Protein AF-A0A9D1F1E7-F1 (afdb_monomer_lite)

Secondary structure (DSSP, 8-state):
---HHHHHHH--HHHHHTS-EEEEE-BTTTT-SB-HHHHHHHHHHTT-SEEEE--BT--HHHHHS---TTEEPEEEEEEEETTEEEEEEEES--TT-HHHHTTS-SSTHHHH-HHHHHT----HHHHHHHHHHH-

pLDDT: mean 92.96, std 6.55, range [64.94, 98.62]

Sequence (135 aa):
MTDYKELIKNLKKEDFESNRVNLHIHSTYSDGSGDFNDLIKQAGEKNYHYIAISDHNTINGYLDNEIPDYVIPAVEFDVWCGYVFMHLLGYGVDVHNKELQSFCAKNKRETELDIIRIFASRNIKKLINAIHNAG

Organism: NCBI:txid2840935

Structure (mmCIF, N/CA/C/O backbone):
data_AF-A0A9D1F1E7-F1
#
_entry.id   AF-A0A9D1F1E7-F1
#
l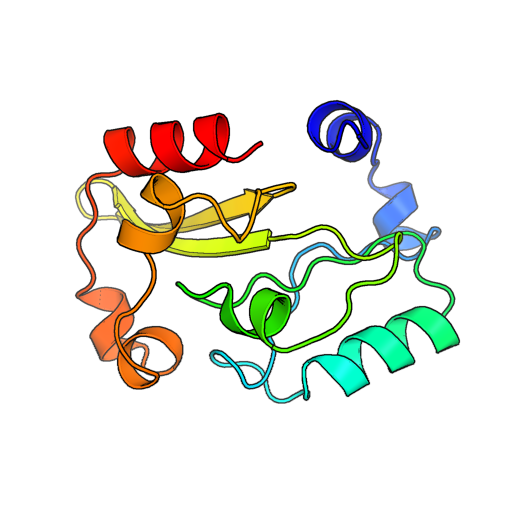oop_
_atom_site.group_PDB
_atom_site.id
_atom_site.type_symbol
_atom_site.label_atom_id
_atom_site.label_alt_id
_atom_site.label_comp_id
_atom_site.label_asym_id
_atom_site.label_entity_id
_atom_site.label_seq_id
_atom_site.pdbx_PDB_ins_code
_atom_site.Cartn_x
_atom_site.Cartn_y
_atom_site.Cartn_z
_atom_site.occupancy
_atom_site.B_iso_or_equiv
_atom_site.auth_seq_id
_atom_site.auth_comp_id
_atom_site.auth_asym_id
_atom_site.auth_atom_id
_atom_site.pdbx_PDB_model_num
ATOM 1 N N . MET A 1 1 ? -19.097 -5.896 -0.833 1.00 64.94 1 MET A N 1
ATOM 2 C CA . MET A 1 1 ? -17.729 -5.430 -1.123 1.00 64.94 1 MET A CA 1
ATOM 3 C C . MET A 1 1 ? -17.663 -3.982 -0.678 1.00 64.94 1 MET A C 1
ATOM 5 O O . MET A 1 1 ? -18.599 -3.251 -0.984 1.00 64.94 1 MET A O 1
ATOM 9 N N . THR A 1 2 ? -16.672 -3.614 0.128 1.00 81.12 2 THR A N 1
ATOM 10 C CA . THR A 1 2 ? -16.526 -2.252 0.660 1.00 81.12 2 THR A CA 1
ATOM 11 C C . THR A 1 2 ? -16.154 -1.298 -0.472 1.00 81.12 2 THR A C 1
ATOM 13 O O . THR A 1 2 ? -15.228 -1.583 -1.225 1.00 81.12 2 THR A O 1
ATOM 16 N N . ASP A 1 3 ? -16.869 -0.181 -0.613 1.00 90.31 3 ASP A N 1
ATOM 17 C CA . ASP A 1 3 ? -16.495 0.881 -1.553 1.00 90.31 3 ASP A CA 1
ATOM 18 C C . ASP A 1 3 ? -15.397 1.742 -0.915 1.00 90.31 3 ASP A C 1
ATOM 20 O O . ASP A 1 3 ? -15.668 2.720 -0.213 1.00 90.31 3 ASP A O 1
ATOM 24 N N . TYR A 1 4 ? -14.139 1.340 -1.111 1.00 92.81 4 TYR A N 1
ATOM 25 C CA . TYR A 1 4 ? -12.990 2.052 -0.551 1.00 92.81 4 TYR A CA 1
ATOM 26 C C . TYR A 1 4 ? -12.840 3.463 -1.118 1.00 92.81 4 TYR A C 1
ATOM 28 O O . TYR A 1 4 ? -12.364 4.356 -0.419 1.00 92.81 4 TYR A O 1
ATOM 36 N N . LYS A 1 5 ? -13.277 3.698 -2.359 1.00 90.69 5 LYS A N 1
ATOM 37 C CA . LYS A 1 5 ? -13.212 5.019 -2.984 1.00 90.69 5 LYS A CA 1
ATOM 38 C C . LYS A 1 5 ? -14.123 6.000 -2.263 1.00 90.69 5 LYS A C 1
ATOM 40 O O . LYS A 1 5 ? -13.704 7.120 -1.973 1.00 90.69 5 LYS A O 1
ATOM 45 N N . GLU A 1 6 ? -15.353 5.593 -1.977 1.00 93.50 6 GLU A N 1
ATOM 46 C CA . GLU A 1 6 ? -16.297 6.419 -1.233 1.00 93.50 6 GLU A CA 1
ATOM 47 C C . GLU A 1 6 ? -15.901 6.540 0.242 1.00 93.50 6 GLU A C 1
ATOM 49 O O . GLU A 1 6 ? -15.970 7.632 0.804 1.00 93.50 6 GLU A O 1
ATOM 54 N N . LEU A 1 7 ? -15.394 5.466 0.855 1.00 92.88 7 LEU A N 1
ATOM 55 C CA . LEU A 1 7 ? -14.851 5.505 2.214 1.00 92.88 7 LEU A CA 1
ATOM 56 C C . LEU A 1 7 ? -13.746 6.560 2.335 1.00 92.88 7 LEU A C 1
ATOM 58 O O . LEU A 1 7 ? -13.854 7.459 3.166 1.00 92.88 7 LEU A O 1
ATOM 62 N N . ILE A 1 8 ? -12.723 6.496 1.477 1.00 92.44 8 ILE A N 1
ATOM 63 C CA . ILE A 1 8 ? -11.565 7.399 1.532 1.00 92.44 8 ILE A CA 1
ATOM 64 C C . ILE A 1 8 ? -11.972 8.845 1.237 1.00 9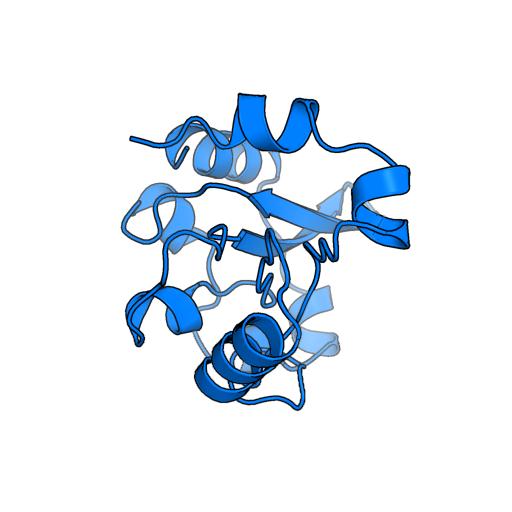2.44 8 ILE A C 1
ATOM 66 O O . ILE A 1 8 ? -11.481 9.759 1.893 1.00 92.44 8 ILE A O 1
ATOM 70 N N . LYS A 1 9 ? -12.903 9.079 0.302 1.00 92.50 9 LYS A N 1
ATOM 71 C CA . LYS A 1 9 ? -13.431 10.428 0.022 1.00 92.50 9 LYS A CA 1
ATOM 72 C C . LYS A 1 9 ? -14.126 11.074 1.217 1.00 92.50 9 LYS A C 1
ATOM 74 O O . LYS A 1 9 ? -14.155 12.300 1.301 1.00 92.50 9 LYS A O 1
ATOM 79 N N . ASN A 1 10 ? -14.722 10.264 2.086 1.00 93.00 10 ASN A N 1
ATOM 80 C CA . ASN A 1 10 ? -15.441 10.742 3.258 1.00 93.00 10 ASN A CA 1
ATOM 81 C C . ASN A 1 10 ? -14.532 10.948 4.478 1.00 93.00 10 ASN A C 1
ATOM 83 O O . ASN A 1 10 ? -14.988 11.544 5.455 1.00 93.00 10 ASN A O 1
ATOM 87 N N . LEU A 1 11 ? -13.265 10.518 4.411 1.00 92.56 11 LEU A N 1
ATOM 88 C CA . LEU A 1 11 ? -12.267 10.818 5.432 1.00 92.56 11 LEU A CA 1
ATOM 89 C C . LEU A 1 11 ? -11.893 12.300 5.401 1.00 92.56 11 LEU A C 1
ATOM 91 O O . LEU A 1 11 ? -11.668 12.902 4.348 1.00 92.56 11 LEU A O 1
ATOM 95 N N . LYS A 1 12 ? -11.793 12.885 6.586 1.00 91.75 12 LYS A N 1
ATOM 96 C CA . LYS A 1 12 ? -11.454 14.283 6.816 1.00 91.75 12 LYS A CA 1
ATOM 97 C C . LYS A 1 12 ? -10.204 14.388 7.671 1.00 91.75 12 LYS A C 1
ATOM 99 O O . LYS A 1 12 ? -9.716 13.423 8.256 1.00 91.75 12 LYS A O 1
ATOM 104 N N . LYS A 1 13 ? -9.694 15.609 7.779 1.00 89.31 13 LYS A N 1
ATOM 105 C CA . LYS A 1 13 ? -8.547 15.917 8.631 1.00 89.31 13 LYS A CA 1
ATOM 106 C C . LYS A 1 13 ? -8.799 15.503 10.088 1.00 89.31 13 LYS A C 1
ATOM 108 O O . LYS A 1 13 ? -7.902 14.968 10.733 1.00 89.31 13 LYS A O 1
ATOM 113 N N . GLU A 1 14 ? -10.021 15.684 10.579 1.00 91.38 14 GLU A N 1
ATOM 114 C CA . GLU A 1 14 ? -10.404 15.303 11.938 1.00 91.38 14 GLU A CA 1
ATOM 115 C C . GLU A 1 14 ? -10.305 13.787 12.156 1.00 91.38 14 GLU A C 1
ATOM 117 O O . GLU A 1 14 ? -10.044 13.353 13.277 1.00 91.38 14 GLU A O 1
ATOM 122 N N . ASP A 1 15 ? -10.448 12.968 11.109 1.00 90.75 15 ASP A N 1
ATOM 123 C CA . ASP A 1 15 ? -10.302 11.517 11.232 1.00 90.75 15 ASP A CA 1
ATOM 124 C C . ASP A 1 15 ? -8.851 11.104 11.490 1.00 90.75 15 ASP A C 1
ATOM 126 O O . ASP A 1 15 ? -8.585 10.194 12.276 1.00 90.75 15 ASP A O 1
ATOM 130 N N . PHE A 1 16 ? -7.903 11.825 10.893 1.00 86.75 16 PHE A N 1
ATOM 131 C CA . PHE A 1 16 ? -6.482 11.669 11.188 1.00 86.75 16 PHE A CA 1
ATOM 132 C C . PHE A 1 16 ? -6.139 12.170 12.600 1.00 86.75 16 PHE A C 1
ATOM 134 O O . PHE A 1 16 ? -5.413 11.507 13.339 1.00 86.75 16 PHE A O 1
ATOM 141 N N . GLU A 1 17 ? -6.685 13.321 13.002 1.00 87.31 17 GLU A N 1
ATOM 142 C CA . GLU A 1 17 ? -6.363 13.947 14.292 1.00 87.31 17 GLU A CA 1
ATOM 143 C C . GLU A 1 17 ? -7.045 13.268 15.491 1.00 87.31 17 GLU A C 1
ATOM 145 O O . GLU A 1 17 ? -6.482 13.251 16.587 1.00 87.31 17 GLU A O 1
ATOM 150 N N . SER A 1 18 ? -8.250 12.717 15.306 1.00 85.88 18 SER A N 1
ATOM 151 C CA . SER A 1 18 ? -9.119 12.281 16.409 1.00 85.88 18 SER A CA 1
ATOM 152 C C . SER A 1 18 ? -9.760 10.901 16.228 1.00 85.88 18 SER A C 1
ATOM 154 O O . SER A 1 18 ? -9.829 10.161 17.208 1.00 85.88 18 SER A O 1
ATOM 156 N N . ASN A 1 19 ? -10.126 10.492 15.004 1.00 73.31 19 ASN A N 1
ATOM 157 C CA . ASN A 1 19 ? -10.700 9.158 14.735 1.00 73.31 19 ASN A CA 1
ATOM 158 C C . ASN A 1 19 ? -9.650 8.109 14.329 1.00 73.31 19 ASN A C 1
ATOM 160 O O . ASN A 1 19 ? -9.978 7.129 13.665 1.00 73.31 19 ASN A O 1
ATOM 164 N N . ARG A 1 20 ? -8.390 8.322 14.740 1.00 86.75 20 ARG A N 1
ATOM 165 C CA . ARG A 1 20 ? -7.231 7.429 14.557 1.00 86.75 20 ARG A CA 1
ATOM 166 C C . ARG A 1 20 ? -7.266 6.711 13.204 1.00 86.75 20 ARG A C 1
ATOM 168 O O . ARG A 1 20 ? -7.457 5.498 13.133 1.00 86.75 20 ARG A O 1
ATOM 175 N N . VAL A 1 21 ? -7.083 7.476 12.132 1.00 96.06 21 VAL A N 1
ATOM 176 C CA . VAL A 1 21 ? -6.862 6.950 10.780 1.00 96.06 21 VAL A CA 1
ATOM 177 C C . VAL A 1 21 ? -5.407 7.160 10.375 1.00 96.06 21 VAL A C 1
ATOM 179 O O . VAL A 1 21 ? -4.870 8.250 10.553 1.00 96.06 21 VAL A O 1
ATOM 182 N N . ASN A 1 22 ? -4.756 6.136 9.820 1.00 95.75 22 ASN A N 1
ATOM 183 C CA . ASN A 1 22 ? -3.423 6.273 9.225 1.00 95.75 22 ASN A CA 1
ATOM 184 C C . ASN A 1 22 ? -3.283 5.405 7.973 1.00 95.75 22 ASN A C 1
ATOM 186 O O . ASN A 1 22 ? -3.229 4.184 8.064 1.00 95.75 22 ASN A O 1
ATOM 190 N N . LEU A 1 23 ? -3.196 6.044 6.810 1.00 96.81 23 LEU A N 1
ATOM 191 C CA . LEU A 1 23 ? -3.187 5.361 5.518 1.00 96.81 23 LEU A CA 1
ATOM 192 C C . LEU A 1 23 ? -1.786 5.194 4.910 1.00 96.81 23 LEU A C 1
ATOM 194 O O . LEU A 1 23 ? -1.683 4.770 3.768 1.00 96.81 23 LEU A O 1
ATOM 198 N N . HIS A 1 24 ? -0.715 5.539 5.627 1.00 97.44 24 HIS A N 1
ATOM 199 C CA . HIS A 1 24 ? 0.647 5.444 5.095 1.00 97.44 24 HIS A CA 1
ATOM 200 C C . HIS A 1 24 ? 1.578 4.851 6.154 1.00 97.44 24 HIS A C 1
ATOM 202 O O . HIS A 1 24 ? 2.135 5.558 6.995 1.00 97.44 24 HIS A O 1
ATOM 208 N N . ILE A 1 25 ? 1.693 3.523 6.151 1.00 98.00 25 ILE A N 1
ATOM 209 C CA . ILE A 1 25 ? 2.501 2.744 7.100 1.00 98.00 25 ILE A CA 1
ATOM 210 C C . ILE A 1 25 ? 3.333 1.741 6.313 1.00 98.00 25 ILE A C 1
ATOM 212 O O . ILE A 1 25 ? 2.790 1.059 5.453 1.00 98.00 25 ILE A O 1
ATOM 216 N N . HIS A 1 26 ? 4.623 1.609 6.620 1.00 98.31 26 HIS A N 1
ATOM 217 C CA . HIS A 1 26 ? 5.471 0.572 6.023 1.00 98.31 26 HIS A CA 1
ATOM 218 C C . HIS A 1 26 ? 5.797 -0.504 7.050 1.00 98.31 26 HIS A C 1
ATOM 220 O O . HIS A 1 26 ? 5.944 -0.223 8.246 1.00 98.31 26 HIS A O 1
ATOM 226 N N . SER A 1 27 ? 5.930 -1.731 6.566 1.00 98.38 27 SER A N 1
ATOM 227 C CA . SER A 1 27 ? 6.300 -2.905 7.343 1.00 98.38 27 SER A CA 1
ATOM 228 C C . SER A 1 27 ? 7.655 -3.459 6.894 1.00 98.38 27 SER A C 1
ATOM 230 O O . SER A 1 27 ? 8.290 -2.954 5.968 1.00 98.38 27 SER A O 1
ATOM 232 N N . THR A 1 28 ? 8.085 -4.549 7.523 1.00 97.19 28 THR A N 1
ATOM 233 C CA . THR A 1 28 ? 9.288 -5.314 7.151 1.00 97.19 28 THR A CA 1
ATOM 234 C C . THR A 1 28 ? 9.204 -6.021 5.785 1.00 97.19 28 THR A C 1
ATOM 236 O O . THR A 1 28 ? 10.158 -6.699 5.374 1.00 97.19 28 THR A O 1
ATOM 239 N N . TYR A 1 29 ? 8.080 -5.894 5.070 1.00 96.81 29 TYR A N 1
ATOM 240 C CA . TYR A 1 29 ? 7.958 -6.285 3.662 1.00 96.81 29 TYR A CA 1
ATOM 241 C C . TYR A 1 29 ? 8.598 -5.268 2.704 1.00 96.81 29 TYR A C 1
ATOM 243 O O . TYR A 1 29 ? 8.968 -5.635 1.581 1.00 96.81 29 TYR A O 1
ATOM 251 N N . SER A 1 30 ? 8.779 -4.024 3.147 1.00 96.19 30 SER A N 1
ATOM 252 C CA . SER A 1 30 ? 9.603 -3.019 2.482 1.00 96.19 30 SER A CA 1
ATOM 253 C C . SER A 1 30 ? 10.598 -2.407 3.472 1.00 96.19 30 SER A C 1
ATOM 255 O O . SER A 1 30 ? 11.310 -3.153 4.135 1.00 96.19 30 SER A O 1
ATOM 257 N N . ASP A 1 31 ? 10.686 -1.086 3.578 1.00 95.00 31 ASP A N 1
ATOM 258 C CA . ASP A 1 31 ? 11.682 -0.377 4.390 1.00 95.00 31 ASP A CA 1
ATOM 259 C C . ASP A 1 31 ? 11.223 -0.066 5.829 1.00 95.00 31 ASP A C 1
ATOM 261 O O . ASP A 1 31 ? 11.941 0.585 6.595 1.00 95.00 31 ASP A O 1
ATOM 265 N N . GLY A 1 32 ? 10.046 -0.551 6.225 1.00 95.31 32 GLY A N 1
ATOM 266 C CA . GLY A 1 32 ? 9.528 -0.408 7.578 1.00 95.31 32 GLY A CA 1
ATOM 267 C C . GLY A 1 32 ? 10.241 -1.306 8.592 1.00 95.31 32 GLY A C 1
ATOM 268 O O . GLY A 1 32 ? 10.778 -2.367 8.281 1.00 95.31 32 GLY A O 1
ATOM 269 N N . SER A 1 33 ? 10.210 -0.895 9.860 1.00 95.75 33 SER A N 1
ATOM 270 C CA . SER A 1 33 ? 10.809 -1.651 10.972 1.00 95.75 33 SER A CA 1
ATOM 271 C C . SER A 1 33 ? 9.815 -2.520 11.751 1.00 95.75 33 SER A C 1
ATOM 273 O O . SER A 1 33 ? 10.239 -3.356 12.547 1.00 95.75 33 SER A O 1
ATOM 275 N N . GLY A 1 34 ? 8.509 -2.323 11.552 1.00 97.25 34 GLY A N 1
ATOM 276 C CA . GLY A 1 34 ? 7.454 -3.086 12.221 1.00 97.25 34 GLY A CA 1
ATOM 277 C C . GLY A 1 34 ? 7.030 -4.314 11.419 1.00 97.25 34 GLY A C 1
ATOM 278 O O . GLY A 1 34 ? 6.847 -4.224 10.207 1.00 97.25 34 GLY A O 1
ATOM 279 N N . ASP A 1 35 ? 6.844 -5.451 12.092 1.00 98.12 35 ASP A N 1
ATOM 280 C CA . ASP A 1 35 ? 6.213 -6.622 11.479 1.00 98.12 35 ASP A CA 1
ATOM 281 C C . ASP A 1 35 ? 4.763 -6.313 11.075 1.00 98.12 35 ASP A C 1
ATOM 283 O O . ASP A 1 35 ? 4.051 -5.588 11.771 1.00 98.12 35 ASP A O 1
ATOM 287 N N . PHE A 1 36 ? 4.323 -6.866 9.946 1.00 98.31 36 PHE A N 1
ATOM 288 C CA . PHE A 1 36 ? 3.006 -6.593 9.373 1.00 98.31 36 PHE A CA 1
ATOM 289 C C . PHE A 1 36 ? 1.857 -6.919 10.344 1.00 98.31 36 PHE A C 1
ATOM 291 O O . PHE A 1 36 ? 0.963 -6.093 10.549 1.00 98.31 36 PHE A O 1
ATOM 298 N N . ASN A 1 37 ? 1.901 -8.078 11.010 1.00 98.06 37 ASN A N 1
ATOM 299 C CA . ASN A 1 37 ? 0.866 -8.477 11.966 1.00 98.06 37 ASN A CA 1
ATOM 300 C C . ASN A 1 37 ? 0.958 -7.680 13.266 1.00 98.06 37 ASN A C 1
ATOM 302 O O . ASN A 1 37 ? -0.072 -7.336 13.850 1.00 98.06 37 ASN A O 1
ATOM 306 N N . ASP A 1 38 ? 2.170 -7.338 13.706 1.00 98.19 38 ASP A N 1
ATOM 307 C CA . ASP A 1 38 ? 2.352 -6.482 14.880 1.00 98.19 38 ASP A CA 1
ATOM 308 C C . ASP A 1 38 ? 1.801 -5.071 14.645 1.00 98.19 38 ASP A C 1
ATOM 310 O O . ASP A 1 38 ? 1.242 -4.473 15.569 1.00 98.19 38 ASP A O 1
ATOM 314 N N . LEU A 1 39 ? 1.921 -4.530 13.429 1.00 98.19 39 LEU A N 1
ATOM 315 C CA . LEU A 1 39 ? 1.332 -3.241 13.055 1.00 98.19 39 LEU A CA 1
ATOM 316 C C . LEU A 1 39 ? -0.199 -3.294 13.109 1.00 98.19 39 LEU A C 1
ATOM 318 O O . LEU A 1 39 ? -0.815 -2.415 13.718 1.00 98.19 39 LEU A O 1
ATOM 322 N N . ILE A 1 40 ? -0.806 -4.341 12.541 1.00 98.06 40 ILE A N 1
ATOM 323 C CA . ILE A 1 40 ? -2.258 -4.567 12.606 1.00 98.06 40 ILE A CA 1
ATOM 324 C C . ILE A 1 40 ? -2.710 -4.683 14.065 1.00 98.06 40 ILE A C 1
ATOM 326 O O . ILE A 1 40 ? -3.611 -3.964 14.500 1.00 98.06 40 ILE A O 1
ATOM 330 N N . LYS A 1 41 ? -2.044 -5.527 14.857 1.00 97.88 41 LYS A N 1
ATOM 331 C CA . LYS A 1 41 ? -2.360 -5.722 16.275 1.00 97.88 41 LYS A CA 1
ATOM 332 C C . LYS A 1 41 ? -2.294 -4.410 17.058 1.00 97.88 41 LYS A C 1
ATOM 334 O O . LYS A 1 41 ? -3.241 -4.074 17.767 1.00 97.88 41 LYS A O 1
ATOM 339 N N . GLN A 1 42 ? -1.213 -3.647 16.905 1.00 97.00 42 GLN A N 1
ATOM 340 C CA . GLN A 1 42 ? -1.051 -2.355 17.577 1.00 97.00 42 GLN A CA 1
ATOM 341 C C . GLN A 1 42 ? -2.122 -1.345 17.161 1.00 97.00 42 GLN A C 1
ATOM 343 O O . GLN A 1 42 ? -2.568 -0.554 17.993 1.00 97.00 42 GLN A O 1
ATOM 348 N N . ALA A 1 43 ? -2.530 -1.343 15.890 1.00 96.44 43 ALA A N 1
ATOM 349 C CA . ALA A 1 43 ? -3.607 -0.486 15.412 1.00 96.44 43 ALA A CA 1
ATOM 350 C C . ALA A 1 43 ? -4.945 -0.851 16.072 1.00 96.44 43 ALA A C 1
ATOM 352 O O . ALA A 1 43 ? -5.641 0.043 16.560 1.00 96.44 43 ALA A O 1
ATOM 353 N N . GLY A 1 44 ? -5.252 -2.147 16.186 1.00 95.94 44 GLY A N 1
ATOM 354 C CA . GLY A 1 44 ? -6.416 -2.644 16.920 1.00 95.94 44 GLY A CA 1
ATOM 355 C C . GLY A 1 44 ? -6.398 -2.254 18.403 1.00 95.94 44 GLY A C 1
ATOM 356 O O . GLY A 1 44 ? -7.364 -1.683 18.901 1.00 95.94 44 GLY A O 1
ATOM 357 N N . GLU A 1 45 ? -5.281 -2.464 19.104 1.00 96.50 45 GLU A N 1
ATOM 358 C CA . GLU A 1 45 ? -5.116 -2.077 20.521 1.00 96.50 45 GLU A CA 1
ATOM 359 C C . GLU A 1 45 ? -5.252 -0.563 20.739 1.00 96.50 45 GLU A C 1
ATOM 361 O O . GLU A 1 45 ? -5.760 -0.099 21.764 1.00 96.50 45 GLU A O 1
ATOM 366 N N . LYS A 1 46 ? -4.821 0.227 19.754 1.00 94.12 46 LYS A N 1
ATOM 367 C CA . LYS A 1 46 ? -4.970 1.682 19.743 1.00 94.12 46 LYS A CA 1
ATOM 368 C C . LYS A 1 46 ? -6.316 2.131 19.176 1.00 94.12 46 LYS A C 1
ATOM 370 O O . LYS A 1 46 ? -6.499 3.335 19.044 1.00 94.12 46 LYS A O 1
ATOM 375 N N . ASN A 1 47 ? -7.270 1.246 18.896 1.00 93.12 47 ASN A N 1
ATOM 376 C CA . ASN A 1 47 ? -8.586 1.593 18.348 1.00 93.12 47 ASN A CA 1
ATOM 377 C C . ASN A 1 47 ? -8.496 2.506 17.109 1.00 93.12 47 ASN A C 1
ATOM 379 O O . ASN A 1 47 ? -9.187 3.523 17.034 1.00 93.12 47 ASN A O 1
ATOM 383 N N . TYR A 1 48 ? -7.599 2.193 16.169 1.00 95.62 48 TYR A N 1
ATOM 384 C CA . TYR A 1 48 ? -7.622 2.844 14.860 1.00 95.62 48 TYR A CA 1
ATOM 385 C C . TYR A 1 48 ? -8.908 2.468 14.125 1.00 95.62 48 TYR A C 1
ATOM 387 O O . TYR A 1 48 ? -9.274 1.295 14.091 1.00 95.62 48 TYR A O 1
ATOM 395 N N . HIS A 1 49 ? -9.586 3.450 13.530 1.00 94.81 49 HIS A N 1
ATOM 396 C CA . HIS A 1 49 ? -10.775 3.176 12.721 1.00 94.81 49 HIS A CA 1
ATOM 397 C C . HIS A 1 49 ? -10.399 2.574 11.374 1.00 94.81 49 HIS A C 1
ATOM 399 O O . HIS A 1 49 ? -11.053 1.638 10.931 1.00 94.81 49 HIS A O 1
ATOM 405 N N . TYR A 1 50 ? -9.351 3.112 10.742 1.00 96.56 50 TYR A N 1
ATOM 406 C CA . TYR A 1 50 ? -8.810 2.585 9.496 1.00 96.56 50 TYR A CA 1
ATOM 407 C C . TYR A 1 50 ? -7.296 2.749 9.442 1.00 96.56 50 TYR A C 1
ATOM 409 O O . TYR A 1 50 ? -6.768 3.818 9.765 1.00 96.56 50 TYR A O 1
ATOM 417 N N . ILE A 1 51 ? -6.600 1.713 8.980 1.00 97.75 51 ILE A N 1
ATOM 418 C CA . ILE A 1 51 ? -5.191 1.820 8.597 1.00 97.75 51 ILE A CA 1
ATOM 419 C C . ILE A 1 51 ? -4.946 1.306 7.183 1.00 97.75 51 ILE A C 1
ATOM 421 O O . ILE A 1 51 ? -5.741 0.527 6.666 1.00 97.75 51 ILE A O 1
ATOM 425 N N . ALA A 1 52 ? -3.829 1.699 6.577 1.00 98.25 52 ALA A N 1
ATOM 426 C CA . ALA A 1 52 ? -3.309 1.057 5.376 1.00 98.25 52 ALA A CA 1
ATOM 427 C C . ALA A 1 52 ? -1.792 0.868 5.490 1.00 98.25 52 ALA A C 1
ATOM 429 O O . ALA A 1 52 ? -1.081 1.783 5.910 1.00 98.25 52 ALA A O 1
ATOM 430 N N . ILE A 1 53 ? -1.313 -0.326 5.133 1.00 98.62 53 ILE A N 1
ATOM 431 C CA . ILE A 1 53 ? 0.110 -0.668 5.105 1.00 98.62 53 ILE A CA 1
ATOM 432 C C . ILE A 1 53 ? 0.568 -0.598 3.645 1.00 98.62 53 ILE A C 1
ATOM 434 O O . ILE A 1 53 ? 0.351 -1.509 2.857 1.00 98.62 53 ILE A O 1
ATOM 438 N N . SER A 1 54 ? 1.151 0.528 3.262 1.00 98.38 54 SER A N 1
ATOM 439 C CA . SER A 1 54 ? 1.487 0.888 1.887 1.00 98.38 54 SER A CA 1
ATOM 440 C C . SER A 1 54 ? 2.940 0.551 1.552 1.00 98.38 54 SER A C 1
ATOM 442 O O . SER A 1 54 ? 3.701 1.429 1.164 1.00 98.38 54 SER A O 1
ATOM 444 N N . ASP A 1 55 ? 3.339 -0.709 1.723 1.00 98.38 55 ASP A N 1
ATOM 445 C CA . ASP A 1 55 ? 4.720 -1.131 1.473 1.00 98.38 55 ASP A CA 1
ATOM 446 C C . ASP A 1 55 ? 5.194 -0.810 0.043 1.00 98.38 55 ASP A C 1
ATOM 448 O O . ASP A 1 55 ? 4.437 -0.883 -0.937 1.00 98.38 55 ASP A O 1
ATOM 452 N N . HIS A 1 56 ? 6.485 -0.492 -0.088 1.00 97.25 56 HIS A N 1
ATOM 453 C CA . HIS A 1 56 ? 7.062 -0.117 -1.372 1.00 97.25 56 HIS A CA 1
ATOM 454 C C . HIS A 1 56 ? 7.063 -1.267 -2.374 1.00 97.25 56 HIS A C 1
ATOM 456 O O . HIS A 1 56 ? 7.704 -2.302 -2.182 1.00 97.25 56 HIS A O 1
ATOM 462 N N . ASN A 1 57 ? 6.395 -1.042 -3.504 1.00 96.50 57 ASN A N 1
ATOM 463 C CA . ASN A 1 57 ? 6.325 -1.929 -4.659 1.00 96.50 57 ASN A CA 1
ATOM 464 C C . ASN A 1 57 ? 5.827 -3.350 -4.349 1.00 96.50 57 ASN A C 1
ATOM 466 O O . ASN A 1 57 ? 6.018 -4.237 -5.180 1.00 96.50 57 ASN A O 1
ATOM 470 N N . THR A 1 58 ? 5.213 -3.617 -3.199 1.00 97.38 58 THR A N 1
ATOM 471 C CA . THR A 1 58 ? 4.812 -4.974 -2.814 1.00 97.38 58 THR A CA 1
ATOM 472 C C . THR A 1 58 ? 3.486 -4.982 -2.077 1.00 97.38 58 THR A C 1
ATOM 474 O O . THR A 1 58 ? 3.140 -4.044 -1.374 1.00 97.38 58 THR A O 1
ATOM 477 N N . ILE A 1 59 ? 2.758 -6.079 -2.251 1.00 97.94 59 ILE A N 1
ATOM 478 C CA . ILE A 1 59 ? 1.508 -6.391 -1.550 1.00 97.94 59 ILE A CA 1
ATOM 479 C C . ILE A 1 59 ? 1.623 -7.702 -0.764 1.00 97.94 59 ILE A C 1
ATOM 481 O O . ILE A 1 59 ? 0.624 -8.215 -0.270 1.00 97.94 59 ILE A O 1
ATOM 485 N N . ASN A 1 60 ? 2.825 -8.280 -0.662 1.00 97.81 60 ASN A N 1
ATOM 486 C CA . ASN A 1 60 ? 3.004 -9.609 -0.073 1.00 97.81 60 ASN A CA 1
ATOM 487 C C . ASN A 1 60 ? 2.556 -9.668 1.391 1.00 97.81 60 ASN A C 1
ATOM 489 O O . ASN A 1 60 ? 2.014 -10.685 1.800 1.00 97.81 60 ASN A O 1
ATOM 493 N N . GLY A 1 61 ? 2.672 -8.566 2.142 1.00 97.62 61 GLY A N 1
ATOM 494 C CA . GLY A 1 61 ? 2.123 -8.484 3.496 1.00 97.62 61 GLY A CA 1
ATOM 495 C C . GLY A 1 61 ? 0.628 -8.812 3.546 1.00 97.62 61 GLY A C 1
ATOM 496 O O . GLY A 1 61 ? 0.188 -9.519 4.444 1.00 97.62 61 GLY A O 1
ATOM 497 N N . TYR A 1 62 ? -0.136 -8.411 2.528 1.00 98.06 62 TYR A N 1
ATOM 498 C CA . TYR A 1 62 ? -1.556 -8.740 2.417 1.00 98.06 62 TYR A CA 1
ATOM 499 C C . TYR A 1 62 ? -1.836 -10.164 1.929 1.00 98.06 62 TYR A C 1
ATOM 501 O O . TYR A 1 62 ? -2.892 -10.708 2.228 1.00 98.06 62 TYR A O 1
ATOM 509 N N . LEU A 1 63 ? -0.931 -10.756 1.146 1.00 97.19 63 LEU A N 1
ATOM 510 C CA . LEU A 1 63 ? -1.086 -12.119 0.626 1.00 97.19 63 LEU A CA 1
ATOM 511 C C . LEU A 1 63 ? -0.719 -13.182 1.666 1.00 97.19 63 LEU A C 1
ATOM 513 O O . LEU A 1 63 ? -1.292 -14.270 1.660 1.00 97.19 63 LEU A O 1
ATOM 517 N N . ASP A 1 64 ? 0.237 -12.864 2.533 1.00 97.38 64 ASP A N 1
ATOM 518 C CA . ASP A 1 64 ? 0.793 -13.792 3.515 1.00 97.38 64 ASP A CA 1
ATOM 519 C C . ASP A 1 64 ? 0.013 -13.801 4.841 1.00 97.38 64 ASP A C 1
ATOM 521 O O . ASP A 1 64 ? 0.244 -14.675 5.676 1.00 97.38 64 ASP A O 1
ATOM 525 N N . ASN A 1 65 ? -0.891 -12.837 5.055 1.00 97.00 65 ASN A N 1
ATOM 526 C CA . ASN A 1 65 ? -1.552 -12.611 6.341 1.00 97.00 65 ASN A CA 1
ATOM 527 C C . ASN A 1 65 ? -3.065 -12.419 6.194 1.00 97.00 65 ASN A C 1
ATOM 529 O O . ASN A 1 65 ? -3.567 -11.983 5.161 1.00 97.00 65 ASN A O 1
ATOM 533 N N . GLU A 1 66 ? -3.801 -12.716 7.265 1.00 94.50 66 GLU A N 1
ATOM 534 C CA . GLU A 1 66 ? -5.233 -12.428 7.344 1.00 94.50 66 GLU A CA 1
ATOM 535 C C . GLU A 1 66 ? -5.471 -10.947 7.646 1.00 94.50 66 GLU A C 1
ATOM 537 O O . GLU A 1 66 ? -4.830 -10.358 8.518 1.00 94.50 66 GLU A O 1
ATOM 542 N N . ILE A 1 67 ? -6.421 -10.344 6.931 1.00 96.25 67 ILE A N 1
ATOM 543 C CA . ILE A 1 67 ? -6.633 -8.897 6.941 1.00 96.25 67 ILE A CA 1
ATOM 544 C C . ILE A 1 67 ? -7.979 -8.578 7.595 1.00 96.25 67 ILE A C 1
ATOM 546 O O . ILE A 1 67 ? -9.015 -8.983 7.066 1.00 96.25 67 ILE A O 1
ATOM 550 N N . PRO A 1 68 ? -7.997 -7.869 8.738 1.00 96.00 68 PRO A N 1
ATOM 551 C CA . PRO A 1 68 ? -9.242 -7.458 9.371 1.00 96.00 68 PRO A CA 1
ATOM 552 C C . PRO A 1 68 ? -9.892 -6.287 8.622 1.00 96.00 68 PRO A C 1
ATOM 554 O O . PRO A 1 68 ? -9.222 -5.514 7.941 1.00 96.00 68 PRO A O 1
ATOM 557 N N . ASP A 1 69 ? -11.198 -6.102 8.820 1.00 94.19 69 ASP A N 1
ATOM 558 C CA . ASP A 1 69 ? -12.020 -5.155 8.045 1.00 94.19 69 ASP A CA 1
ATOM 559 C C . ASP A 1 69 ? -11.586 -3.679 8.144 1.00 94.19 69 ASP A C 1
ATOM 561 O O . ASP A 1 69 ? -11.888 -2.879 7.258 1.00 94.19 69 ASP A O 1
ATOM 565 N N . TYR A 1 70 ? -10.879 -3.300 9.215 1.00 94.88 70 TYR A N 1
ATOM 566 C CA . TYR A 1 70 ? -10.366 -1.939 9.413 1.00 94.88 70 TYR A CA 1
ATOM 567 C C . TYR A 1 70 ? -9.028 -1.680 8.698 1.00 94.88 70 TYR A C 1
ATOM 569 O O . TYR A 1 70 ? -8.489 -0.574 8.765 1.00 94.88 70 TYR A O 1
ATOM 577 N N . VAL A 1 71 ? -8.465 -2.675 8.012 1.00 97.69 71 VAL A N 1
ATOM 578 C CA . VAL A 1 71 ? -7.244 -2.524 7.219 1.00 97.69 71 VAL A CA 1
ATOM 579 C C . VAL A 1 71 ? -7.626 -2.387 5.748 1.00 97.69 71 VAL A C 1
ATOM 581 O O . VAL A 1 71 ? -8.222 -3.277 5.148 1.00 97.69 71 VAL A O 1
ATOM 584 N N . ILE A 1 72 ? -7.262 -1.257 5.152 1.00 97.69 72 ILE A N 1
ATOM 585 C CA . ILE A 1 72 ? -7.448 -0.974 3.732 1.00 97.69 72 ILE A CA 1
ATOM 586 C C . ILE A 1 72 ? -6.227 -1.527 2.976 1.00 97.69 72 ILE A C 1
ATOM 588 O O .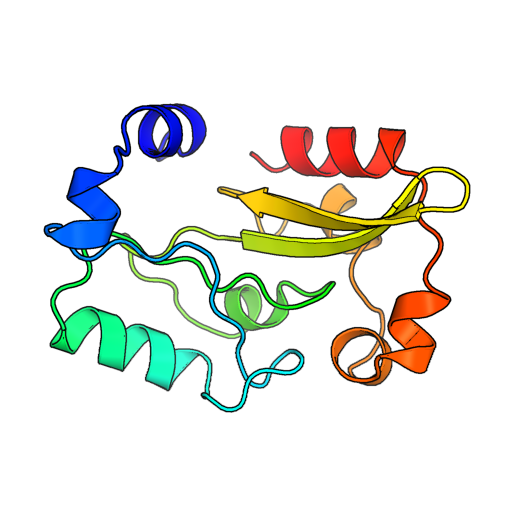 ILE A 1 72 ? -5.096 -1.130 3.284 1.00 97.69 72 ILE A O 1
ATOM 592 N N . PRO A 1 73 ? -6.411 -2.425 1.989 1.00 97.88 73 PRO A N 1
ATOM 593 C CA . PRO A 1 73 ? -5.324 -2.865 1.121 1.00 97.88 73 PRO A CA 1
ATOM 594 C C . PRO A 1 73 ? -4.689 -1.695 0.375 1.00 97.88 73 PRO A C 1
ATOM 596 O O . PRO A 1 73 ? -5.400 -0.881 -0.217 1.00 97.88 73 PRO A O 1
ATOM 599 N N . ALA A 1 74 ? -3.363 -1.596 0.399 1.00 98.38 74 ALA A N 1
ATOM 600 C CA . ALA A 1 74 ? -2.640 -0.503 -0.231 1.00 98.38 74 ALA A CA 1
ATOM 601 C C . ALA A 1 74 ? -1.257 -0.927 -0.725 1.00 98.38 74 ALA A C 1
ATOM 603 O O . ALA A 1 74 ? -0.747 -1.987 -0.382 1.00 98.38 74 ALA A O 1
ATOM 604 N N . VAL A 1 75 ? -0.655 -0.090 -1.563 1.00 98.31 75 VAL A N 1
ATOM 605 C CA . VAL A 1 75 ? 0.712 -0.266 -2.064 1.00 98.31 75 VAL A CA 1
ATOM 606 C C . VAL A 1 75 ? 1.269 1.086 -2.486 1.00 98.31 75 VAL A C 1
ATOM 608 O O . VAL A 1 75 ? 0.544 1.906 -3.056 1.00 98.31 75 VAL A O 1
ATOM 611 N N . GLU A 1 76 ? 2.553 1.323 -2.233 1.00 98.19 76 GLU A N 1
ATOM 612 C CA . GLU A 1 76 ? 3.251 2.527 -2.683 1.00 98.19 76 GLU A CA 1
ATOM 613 C C . GLU A 1 76 ? 4.221 2.184 -3.816 1.00 98.19 76 GLU A C 1
ATOM 615 O O . GLU A 1 76 ? 5.214 1.488 -3.623 1.00 98.19 76 GLU A O 1
ATOM 620 N N . PHE A 1 77 ? 3.955 2.666 -5.028 1.00 96.19 77 PHE A N 1
ATOM 621 C CA . PHE A 1 77 ? 4.828 2.429 -6.174 1.00 96.19 77 PHE A CA 1
ATOM 622 C C . PHE A 1 77 ? 5.823 3.564 -6.381 1.00 96.19 77 PHE A C 1
ATOM 624 O O . PHE A 1 77 ? 5.434 4.714 -6.584 1.00 96.19 77 PHE A O 1
ATOM 631 N N . ASP A 1 78 ? 7.101 3.215 -6.473 1.00 94.75 78 ASP A N 1
ATOM 632 C CA . ASP A 1 78 ? 8.143 4.137 -6.920 1.00 94.75 78 ASP A CA 1
ATOM 633 C C . ASP A 1 78 ? 7.995 4.398 -8.433 1.00 94.75 78 ASP A C 1
ATOM 635 O O . ASP A 1 78 ? 7.938 3.462 -9.239 1.00 94.75 78 ASP A O 1
ATOM 639 N N . VAL A 1 79 ? 7.902 5.652 -8.869 1.00 93.06 79 VAL A N 1
ATOM 640 C CA . VAL A 1 79 ? 7.692 5.982 -10.289 1.00 93.06 79 VAL A CA 1
ATOM 641 C C . VAL A 1 79 ? 8.483 7.207 -10.734 1.00 93.06 79 VAL A C 1
ATOM 643 O O . VAL A 1 79 ? 8.710 8.145 -9.977 1.00 93.06 79 VAL A O 1
ATOM 646 N N . TRP A 1 80 ? 8.834 7.234 -12.022 1.00 91.81 80 TRP A N 1
ATOM 647 C CA . TRP A 1 80 ? 9.411 8.408 -12.678 1.00 91.81 80 TRP A CA 1
ATOM 648 C C . TRP A 1 80 ? 8.394 9.105 -13.566 1.00 91.81 80 TRP A C 1
ATOM 650 O O . TRP A 1 80 ? 7.973 8.562 -14.591 1.00 91.81 80 TRP A O 1
ATOM 660 N N . CYS A 1 81 ? 8.041 10.337 -13.209 1.00 88.06 81 CYS A N 1
ATOM 661 C CA . CYS A 1 81 ? 7.283 11.236 -14.066 1.00 88.06 81 CYS A CA 1
ATOM 662 C C . CYS A 1 81 ? 8.256 12.208 -14.747 1.00 88.06 81 CYS A C 1
ATOM 664 O O . CYS A 1 81 ? 8.624 13.248 -14.198 1.00 88.06 81 CYS A O 1
ATOM 666 N N . GLY A 1 82 ? 8.738 11.835 -15.935 1.00 87.31 82 GLY A N 1
ATOM 667 C CA . GLY A 1 82 ? 9.834 12.558 -16.584 1.00 87.31 82 GLY A CA 1
ATOM 668 C C . GLY A 1 82 ? 11.119 12.444 -15.760 1.00 87.31 82 GLY A C 1
ATOM 669 O O . GLY A 1 82 ? 11.626 11.343 -15.578 1.00 87.31 82 GLY A O 1
ATOM 670 N N . TYR A 1 83 ? 11.621 13.571 -15.252 1.00 88.44 83 TYR A N 1
ATOM 671 C CA . TYR A 1 83 ? 12.820 13.641 -14.401 1.00 88.44 83 TYR A CA 1
ATOM 672 C C . TYR A 1 83 ? 12.497 13.776 -12.908 1.00 88.44 83 TYR A C 1
ATOM 674 O O . TYR A 1 83 ? 13.379 14.101 -12.118 1.00 88.44 83 TYR A O 1
ATOM 682 N N . VAL A 1 84 ? 11.234 13.584 -12.522 1.00 90.19 84 VAL A N 1
ATOM 683 C CA . VAL A 1 84 ? 10.801 13.674 -11.126 1.00 90.19 84 VAL A CA 1
ATOM 684 C C . VAL A 1 84 ? 10.513 12.273 -10.612 1.00 90.19 84 VAL A C 1
ATOM 686 O O . VAL A 1 84 ? 9.641 11.579 -11.141 1.00 90.19 84 VAL A O 1
ATOM 689 N N . PHE A 1 85 ? 11.251 11.876 -9.580 1.00 90.06 85 PHE A N 1
ATOM 690 C CA . PHE A 1 85 ? 10.952 10.684 -8.801 1.00 90.06 85 PHE A CA 1
ATOM 691 C C . PHE A 1 85 ? 9.786 10.985 -7.859 1.00 90.06 85 PHE A C 1
ATOM 693 O O . PHE A 1 85 ? 9.788 12.001 -7.162 1.00 90.06 85 PHE A O 1
ATOM 700 N N . MET A 1 86 ? 8.770 10.134 -7.885 1.00 91.94 86 MET A N 1
ATOM 701 C CA . MET A 1 86 ? 7.550 10.281 -7.100 1.00 91.94 86 MET A CA 1
ATOM 702 C C . MET A 1 86 ? 7.135 8.923 -6.555 1.00 91.94 86 MET A C 1
ATOM 704 O O . MET A 1 86 ? 7.450 7.888 -7.142 1.00 91.94 86 MET A O 1
ATOM 708 N N . HIS A 1 87 ? 6.333 8.942 -5.500 1.00 94.88 87 HIS A N 1
ATOM 709 C CA . HIS A 1 87 ? 5.616 7.763 -5.054 1.00 94.88 87 HIS A CA 1
ATOM 710 C C . HIS A 1 87 ? 4.139 7.864 -5.436 1.00 94.88 87 HIS A C 1
ATOM 712 O O . HIS A 1 87 ? 3.515 8.922 -5.311 1.00 94.88 87 HIS A O 1
ATOM 718 N N . LEU A 1 88 ? 3.591 6.762 -5.940 1.00 95.81 88 LEU A N 1
ATOM 719 C CA . LEU A 1 88 ? 2.193 6.631 -6.324 1.00 95.81 88 LEU A CA 1
ATOM 720 C C . LEU A 1 88 ? 1.517 5.600 -5.422 1.00 95.81 88 LEU A C 1
ATOM 722 O O . LEU A 1 88 ? 1.789 4.407 -5.530 1.00 95.81 88 LEU A O 1
ATOM 726 N N . LEU A 1 89 ? 0.605 6.066 -4.575 1.00 97.69 89 LEU A N 1
ATOM 727 C CA . LEU A 1 89 ? -0.183 5.209 -3.695 1.00 97.69 89 LEU A CA 1
ATOM 728 C C . LEU A 1 89 ? -1.405 4.647 -4.430 1.00 97.69 89 LEU A C 1
ATOM 730 O O . LEU A 1 89 ? -2.144 5.389 -5.084 1.00 97.69 89 LEU A O 1
ATOM 734 N N . GLY A 1 90 ? -1.621 3.341 -4.300 1.00 97.38 90 GLY A N 1
ATOM 735 C CA . GLY A 1 90 ? -2.875 2.665 -4.625 1.00 97.38 90 GLY A CA 1
ATOM 736 C C . GLY A 1 90 ? -3.568 2.223 -3.340 1.00 97.38 90 GLY A C 1
ATOM 737 O O . GLY A 1 90 ? -2.908 1.682 -2.458 1.00 97.38 90 GLY A O 1
ATOM 738 N N . TYR A 1 91 ? -4.880 2.441 -3.239 1.00 97.69 91 TYR A N 1
ATOM 739 C CA . TYR A 1 91 ? -5.692 2.100 -2.066 1.00 97.69 91 TYR A CA 1
ATOM 740 C C . TYR A 1 91 ? -6.932 1.314 -2.473 1.00 97.69 91 TYR A C 1
ATOM 742 O O . TYR A 1 91 ? -7.493 1.571 -3.534 1.00 97.69 91 TYR A O 1
ATOM 750 N N . GLY A 1 92 ? -7.390 0.417 -1.601 1.00 96.81 92 GLY A N 1
ATOM 751 C CA . GLY A 1 92 ? -8.581 -0.399 -1.831 1.00 96.81 92 GLY A CA 1
ATOM 752 C C . GLY A 1 92 ? -8.407 -1.439 -2.935 1.00 96.81 92 GLY A C 1
ATOM 753 O O . GLY A 1 92 ? -9.390 -1.843 -3.546 1.00 96.81 92 GLY A O 1
ATOM 754 N N . VAL A 1 93 ? -7.165 -1.846 -3.203 1.00 96.69 93 VAL A N 1
ATOM 755 C CA . VAL A 1 93 ? -6.820 -2.718 -4.327 1.00 96.69 93 VAL A CA 1
ATOM 756 C C . VAL A 1 93 ? -7.066 -4.195 -4.016 1.00 96.69 93 VAL A C 1
ATOM 758 O O . VAL A 1 93 ? -6.737 -4.682 -2.935 1.00 96.69 93 VAL A O 1
ATOM 761 N N . ASP A 1 94 ? -7.577 -4.941 -4.992 1.00 97.00 94 ASP A N 1
ATOM 762 C CA . ASP A 1 94 ? -7.576 -6.401 -4.980 1.00 97.00 94 ASP A CA 1
ATOM 763 C C . ASP A 1 94 ? -6.140 -6.916 -5.121 1.00 97.00 94 ASP A C 1
ATOM 765 O O . ASP A 1 94 ? -5.519 -6.859 -6.188 1.00 97.00 94 ASP A O 1
ATOM 769 N N . VAL A 1 95 ? -5.619 -7.458 -4.024 1.00 96.88 95 VAL A N 1
ATOM 770 C CA . VAL A 1 95 ? -4.256 -7.986 -3.929 1.00 96.88 95 VAL A CA 1
ATOM 771 C C . VAL A 1 95 ? -4.055 -9.249 -4.774 1.00 96.88 95 VAL A C 1
ATOM 773 O O . VAL A 1 95 ? -2.919 -9.625 -5.055 1.00 96.88 95 VAL A O 1
ATOM 776 N N . HIS A 1 96 ? -5.123 -9.886 -5.260 1.00 96.94 96 HIS A N 1
ATOM 777 C CA . HIS A 1 96 ? -5.050 -11.008 -6.200 1.00 96.94 96 HIS A CA 1
ATOM 778 C C . HIS A 1 96 ? -5.163 -10.581 -7.673 1.00 96.94 96 HIS A C 1
ATOM 780 O O . HIS A 1 96 ? -5.068 -11.428 -8.573 1.00 96.94 96 HIS A O 1
ATOM 786 N N . ASN A 1 97 ? -5.310 -9.281 -7.955 1.00 97.94 97 ASN A N 1
ATOM 787 C CA . ASN A 1 97 ? -5.356 -8.770 -9.317 1.00 97.94 97 ASN A CA 1
ATOM 788 C C . ASN A 1 97 ? -3.997 -8.952 -10.022 1.00 97.94 97 ASN A C 1
ATOM 790 O O . ASN A 1 97 ? -2.984 -8.345 -9.669 1.00 97.94 97 ASN A O 1
ATOM 794 N N . LYS A 1 98 ? -3.983 -9.777 -11.075 1.00 97.19 98 LYS A N 1
ATOM 795 C CA . LYS A 1 98 ? -2.760 -10.113 -11.826 1.00 97.19 98 LYS A CA 1
ATOM 796 C C . LYS A 1 98 ? -2.150 -8.926 -12.571 1.00 97.19 98 LYS A C 1
ATOM 798 O O . LYS A 1 98 ? -0.938 -8.904 -12.780 1.00 97.19 98 LYS A O 1
ATOM 803 N N . GLU A 1 99 ? -2.969 -7.970 -13.011 1.00 97.19 99 GLU A N 1
ATOM 804 C CA . GLU A 1 99 ? -2.479 -6.772 -13.694 1.00 97.19 99 GLU A CA 1
ATOM 805 C C . GLU A 1 99 ? -1.674 -5.916 -12.714 1.00 97.19 99 GLU A C 1
ATOM 807 O O . GLU A 1 99 ? -0.529 -5.580 -13.012 1.00 97.19 99 GLU A O 1
ATOM 812 N N . LEU A 1 100 ? -2.212 -5.664 -11.517 1.00 97.12 100 LEU A N 1
ATOM 813 C CA . LEU A 1 100 ? -1.513 -4.957 -10.443 1.00 97.12 100 LEU A CA 1
ATOM 814 C C . LEU A 1 100 ? -0.237 -5.691 -10.007 1.00 97.12 100 LEU A C 1
ATOM 816 O O . LEU A 1 100 ? 0.835 -5.087 -9.986 1.00 97.12 100 LEU A O 1
ATOM 820 N N . GLN A 1 101 ? -0.327 -7.001 -9.741 1.00 96.50 101 GLN A N 1
ATOM 821 C CA . GLN A 1 101 ? 0.820 -7.829 -9.340 1.00 96.50 101 GLN A CA 1
ATOM 822 C C . GLN A 1 101 ? 1.976 -7.774 -10.344 1.00 96.50 101 GLN A C 1
ATOM 824 O O . GLN A 1 101 ? 3.138 -7.878 -9.958 1.00 96.50 101 GLN A O 1
ATOM 829 N N . SER A 1 102 ? 1.687 -7.565 -11.633 1.00 95.50 102 SER A N 1
ATOM 830 C CA . SER A 1 102 ? 2.729 -7.447 -12.659 1.00 95.50 102 SER A CA 1
ATOM 831 C C . SER A 1 102 ? 3.636 -6.216 -12.495 1.00 95.50 102 SER A C 1
ATOM 833 O O . SER A 1 102 ? 4.729 -6.190 -13.066 1.00 95.50 102 SER A O 1
ATOM 835 N N . PHE A 1 103 ? 3.209 -5.217 -11.713 1.00 95.19 103 PHE A N 1
ATOM 836 C CA . PHE A 1 103 ? 3.988 -4.020 -11.374 1.00 95.19 103 PHE A CA 1
ATOM 837 C C . PHE A 1 103 ? 4.744 -4.119 -10.044 1.00 95.19 103 PHE A C 1
ATOM 839 O O . PHE A 1 103 ? 5.588 -3.252 -9.763 1.00 95.19 103 PHE A O 1
ATOM 846 N N . CYS A 1 104 ? 4.452 -5.140 -9.236 1.00 94.88 104 CYS A N 1
ATOM 847 C CA . CYS A 1 104 ? 5.130 -5.377 -7.972 1.00 94.88 104 CYS A CA 1
ATOM 848 C C . CYS A 1 104 ? 6.585 -5.814 -8.188 1.00 94.88 104 CYS A C 1
ATOM 850 O O . CYS A 1 104 ? 6.966 -6.362 -9.226 1.00 94.88 104 CYS A O 1
ATOM 852 N N . ALA A 1 105 ? 7.406 -5.540 -7.182 1.00 91.94 105 ALA A N 1
ATOM 853 C CA . ALA A 1 105 ? 8.788 -5.964 -7.094 1.00 91.94 105 ALA A CA 1
ATOM 854 C C . ALA A 1 105 ? 8.908 -7.488 -7.217 1.00 91.94 105 ALA A C 1
ATOM 856 O O . ALA A 1 105 ? 8.109 -8.247 -6.667 1.00 91.94 105 ALA A O 1
ATOM 857 N N . LYS A 1 106 ? 9.950 -7.948 -7.908 1.00 86.94 106 LYS A N 1
ATOM 858 C CA . LYS A 1 106 ? 10.211 -9.385 -8.105 1.00 86.94 106 LYS A CA 1
ATOM 859 C C . LYS A 1 106 ? 10.956 -10.014 -6.936 1.00 86.94 106 LYS A C 1
ATOM 861 O O . LYS A 1 106 ? 11.024 -11.236 -6.829 1.00 86.94 106 LYS A O 1
ATOM 866 N N . ASN A 1 107 ? 11.602 -9.193 -6.117 1.00 86.25 107 ASN A N 1
ATOM 867 C CA . ASN A 1 107 ? 12.421 -9.623 -4.996 1.00 86.25 107 ASN A CA 1
ATOM 868 C C . ASN A 1 107 ? 12.488 -8.526 -3.929 1.00 86.25 107 ASN A C 1
ATOM 870 O O . ASN A 1 107 ? 12.241 -7.355 -4.199 1.00 86.25 107 ASN A O 1
ATOM 874 N N . LYS A 1 108 ? 12.893 -8.919 -2.722 1.00 85.12 108 LYS A N 1
ATOM 875 C CA . LYS A 1 108 ? 12.953 -8.046 -1.545 1.00 85.12 108 LYS A CA 1
ATOM 876 C C . LYS A 1 108 ? 13.909 -6.846 -1.698 1.00 85.12 108 LYS A C 1
ATOM 878 O O . LYS A 1 108 ? 13.683 -5.785 -1.138 1.00 85.12 108 LYS A O 1
ATOM 883 N N . ARG A 1 109 ? 14.949 -6.951 -2.533 1.00 83.94 109 ARG A N 1
ATOM 884 C CA . ARG A 1 109 ? 15.869 -5.821 -2.763 1.00 83.94 109 ARG A CA 1
ATOM 885 C C . ARG A 1 109 ? 15.196 -4.654 -3.490 1.00 83.94 109 ARG A C 1
ATOM 887 O O . ARG A 1 109 ? 15.575 -3.511 -3.265 1.00 83.94 109 ARG A O 1
ATOM 894 N N . GLU A 1 110 ? 14.215 -4.938 -4.343 1.00 83.94 110 GLU A N 1
ATOM 895 C CA . GLU A 1 110 ? 13.422 -3.933 -5.067 1.00 83.94 110 GLU A CA 1
ATOM 896 C C . GLU A 1 110 ? 12.358 -3.249 -4.184 1.00 83.94 110 GLU A C 1
ATOM 898 O O . GLU A 1 110 ? 11.729 -2.289 -4.635 1.00 83.94 110 GLU A O 1
ATOM 903 N N . THR A 1 111 ? 12.161 -3.721 -2.947 1.00 84.88 111 THR A N 1
ATOM 904 C CA . THR A 1 111 ? 11.255 -3.116 -1.955 1.00 84.88 111 THR A CA 1
ATOM 905 C C . THR A 1 111 ? 12.009 -2.352 -0.861 1.00 84.88 111 THR A C 1
ATOM 907 O O . THR A 1 111 ? 11.462 -1.405 -0.314 1.00 84.88 111 THR A O 1
ATOM 910 N N . GLU A 1 112 ? 13.271 -2.698 -0.577 1.00 85.81 112 GLU A N 1
ATOM 911 C CA . GLU A 1 112 ? 14.049 -2.118 0.536 1.00 85.81 112 GLU A CA 1
ATOM 912 C C . GLU A 1 112 ? 15.141 -1.121 0.123 1.00 85.81 112 GLU A C 1
ATOM 914 O O . GLU A 1 112 ? 15.438 -0.189 0.863 1.00 85.81 112 GLU A O 1
ATOM 919 N N . LEU A 1 113 ? 15.810 -1.326 -1.020 1.00 81.25 113 LEU A N 1
ATOM 920 C CA . LEU A 1 113 ? 17.019 -0.563 -1.345 1.00 81.25 113 LEU A CA 1
ATOM 921 C C . LEU A 1 113 ? 16.700 0.676 -2.181 1.00 81.25 113 LEU A C 1
ATOM 923 O O . LEU A 1 113 ? 16.424 0.557 -3.377 1.00 81.25 113 LEU A O 1
ATOM 927 N N . ASP A 1 114 ? 16.866 1.860 -1.587 1.00 79.88 114 ASP A N 1
ATOM 928 C CA . ASP A 1 114 ? 16.637 3.166 -2.225 1.00 79.88 114 ASP A CA 1
ATOM 929 C C . ASP A 1 114 ? 17.267 3.277 -3.614 1.00 79.88 114 ASP A C 1
ATOM 931 O O . ASP A 1 114 ? 16.611 3.672 -4.571 1.00 79.88 114 ASP A O 1
ATOM 935 N N . ILE A 1 115 ? 18.530 2.862 -3.766 1.00 75.75 115 ILE A N 1
ATOM 936 C CA . ILE A 1 115 ? 19.237 2.924 -5.053 1.00 75.75 115 ILE A CA 1
ATOM 937 C C . ILE A 1 115 ? 18.492 2.117 -6.122 1.00 75.75 115 ILE A C 1
ATOM 939 O O . ILE A 1 115 ? 18.343 2.577 -7.248 1.00 75.75 115 ILE A O 1
ATOM 943 N N . ILE A 1 116 ? 18.006 0.923 -5.782 1.00 74.31 116 ILE A N 1
ATOM 944 C CA . ILE A 1 116 ? 17.300 0.051 -6.728 1.00 74.31 116 ILE A CA 1
ATOM 945 C C . ILE A 1 116 ? 15.923 0.630 -7.052 1.00 74.31 116 ILE A C 1
ATOM 947 O 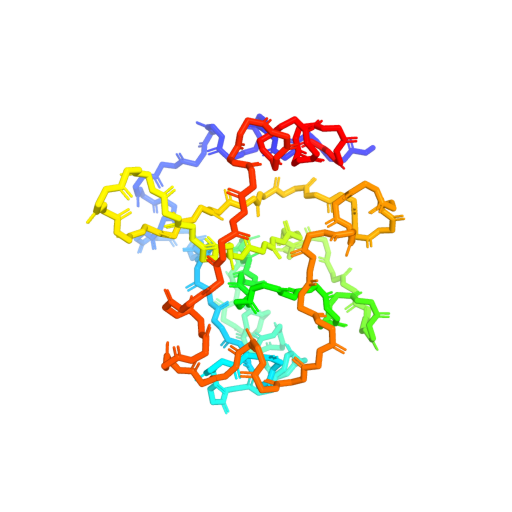O . ILE A 1 116 ? 15.533 0.667 -8.220 1.00 74.31 116 ILE A O 1
ATOM 951 N N . ARG A 1 117 ? 15.221 1.136 -6.037 1.00 78.19 117 ARG A N 1
ATOM 952 C CA . ARG A 1 117 ? 13.910 1.782 -6.168 1.00 78.19 117 ARG A CA 1
ATOM 953 C C . ARG A 1 117 ? 13.967 3.032 -7.048 1.00 78.19 117 ARG A C 1
ATOM 955 O O . ARG A 1 117 ? 13.133 3.191 -7.936 1.00 78.19 117 ARG A O 1
ATOM 962 N N . ILE A 1 118 ? 15.021 3.839 -6.914 1.00 76.69 118 ILE A N 1
ATOM 963 C CA . ILE A 1 118 ? 15.307 5.003 -7.768 1.00 76.69 118 ILE A CA 1
ATOM 964 C C . ILE A 1 118 ? 15.512 4.596 -9.232 1.00 76.69 118 ILE A C 1
ATOM 966 O O . ILE A 1 118 ? 15.192 5.377 -10.115 1.00 76.69 118 ILE A O 1
ATOM 970 N N . PHE A 1 119 ? 16.002 3.397 -9.549 1.00 76.19 119 PHE A N 1
ATOM 971 C CA . PHE A 1 119 ? 16.142 2.960 -10.949 1.00 76.19 119 PHE A CA 1
ATOM 972 C C . PHE A 1 119 ? 14.918 2.207 -11.490 1.00 76.19 119 PHE A C 1
ATOM 974 O O . PHE A 1 119 ? 14.891 1.851 -12.674 1.00 76.19 119 PHE A O 1
ATOM 981 N N . ALA A 1 120 ? 13.884 1.991 -10.673 1.00 73.00 120 ALA A N 1
ATOM 982 C CA . ALA A 1 120 ? 12.656 1.345 -11.110 1.00 73.00 120 ALA A CA 1
ATOM 983 C C . ALA A 1 120 ? 11.880 2.270 -12.063 1.00 73.00 120 ALA A C 1
ATOM 985 O O . ALA A 1 120 ? 11.294 3.276 -11.667 1.00 73.00 120 ALA A O 1
ATOM 986 N N . SER A 1 121 ? 11.861 1.924 -13.352 1.00 78.19 121 SER A N 1
ATOM 987 C CA . SER A 1 121 ? 11.038 2.618 -14.346 1.00 78.19 121 SER A CA 1
ATOM 988 C C . SER A 1 121 ? 9.756 1.832 -14.609 1.00 78.19 121 SER A C 1
ATOM 990 O O . SER A 1 121 ? 9.774 0.631 -14.882 1.00 78.19 121 SER A O 1
ATOM 992 N N . ARG A 1 122 ? 8.616 2.519 -14.514 1.00 87.25 122 ARG A N 1
ATOM 993 C CA . ARG A 1 122 ? 7.282 1.949 -14.727 1.00 87.25 122 ARG A CA 1
ATOM 994 C C . ARG A 1 122 ? 6.533 2.775 -15.761 1.00 87.25 122 ARG A C 1
ATOM 996 O O . ARG A 1 122 ? 6.679 3.993 -15.836 1.00 87.25 122 ARG A O 1
ATOM 1003 N N . ASN A 1 123 ? 5.677 2.125 -16.544 1.00 92.62 123 ASN A N 1
ATOM 1004 C CA . ASN A 1 123 ? 4.727 2.853 -17.378 1.00 92.62 123 ASN A CA 1
ATOM 1005 C C . ASN A 1 123 ? 3.586 3.378 -16.493 1.00 92.62 123 ASN A C 1
ATOM 1007 O O . ASN A 1 123 ? 2.654 2.633 -16.197 1.00 92.62 123 ASN A O 1
ATOM 1011 N N . ILE A 1 124 ? 3.657 4.6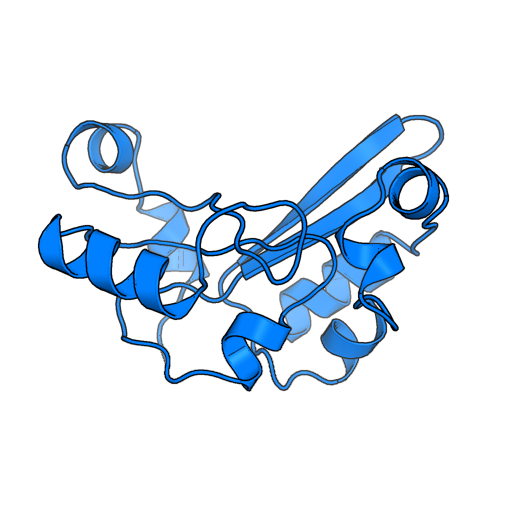54 -16.094 1.00 93.38 124 ILE A N 1
ATOM 1012 C CA . ILE A 1 124 ? 2.699 5.277 -15.161 1.00 93.38 124 ILE A CA 1
ATOM 1013 C C . ILE A 1 124 ? 1.249 5.141 -15.640 1.00 93.38 124 ILE A C 1
ATOM 1015 O O . ILE A 1 124 ? 0.374 4.825 -14.845 1.00 93.38 124 ILE A O 1
ATOM 1019 N N . LYS A 1 125 ? 0.974 5.328 -16.938 1.00 94.62 125 LYS A N 1
ATOM 1020 C CA . LYS A 1 125 ? -0.399 5.228 -17.465 1.00 94.62 125 LYS A CA 1
ATOM 1021 C C . LYS A 1 125 ? -0.969 3.822 -17.291 1.00 94.62 125 LYS A C 1
ATOM 1023 O O . LYS A 1 125 ? -2.112 3.677 -16.875 1.00 94.62 125 LYS A O 1
ATOM 1028 N N . LYS A 1 126 ? -0.172 2.792 -17.597 1.00 96.69 126 LYS A N 1
ATOM 1029 C CA . LYS A 1 126 ? -0.592 1.401 -17.387 1.00 96.69 126 LYS A CA 1
ATOM 1030 C C . LYS A 1 126 ? -0.728 1.074 -15.903 1.00 96.69 126 LYS A C 1
ATOM 1032 O O . LYS A 1 126 ? -1.675 0.397 -15.541 1.00 96.69 12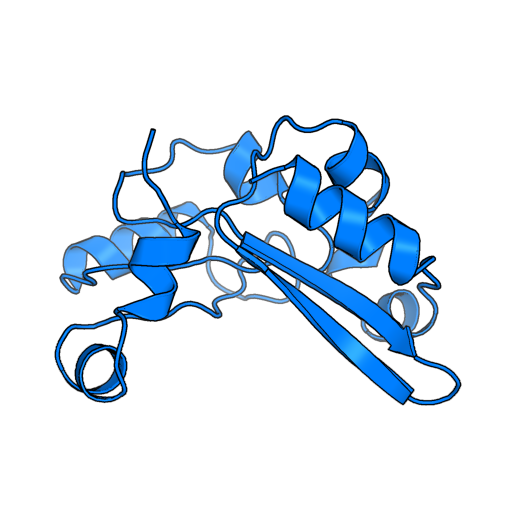6 LYS A O 1
ATOM 1037 N N . LEU A 1 127 ? 0.167 1.592 -15.064 1.00 96.44 127 LEU A N 1
ATOM 1038 C CA . LEU A 1 127 ? 0.095 1.401 -13.618 1.00 96.44 127 LEU A CA 1
ATOM 1039 C C . LEU A 1 127 ? -1.183 2.010 -13.024 1.00 96.44 127 LEU A C 1
ATOM 1041 O O . LEU A 1 127 ? -1.884 1.332 -12.288 1.00 96.44 127 LEU A O 1
ATOM 1045 N N . ILE A 1 128 ? -1.531 3.250 -13.385 1.00 96.56 128 ILE A N 1
ATOM 1046 C CA . ILE A 1 128 ? -2.775 3.896 -12.929 1.00 96.56 128 ILE A CA 1
ATOM 1047 C C . ILE A 1 128 ? -4.000 3.077 -13.354 1.00 96.56 128 ILE A C 1
ATOM 1049 O O . ILE A 1 128 ? -4.912 2.878 -12.556 1.00 96.56 128 ILE A O 1
ATOM 1053 N N . ASN A 1 129 ? -4.016 2.572 -14.591 1.00 97.69 129 ASN A N 1
ATOM 1054 C CA . ASN A 1 129 ? -5.096 1.698 -15.048 1.00 97.69 129 ASN A CA 1
ATOM 1055 C C . ASN A 1 129 ? -5.148 0.391 -14.250 1.00 97.69 129 ASN A C 1
ATOM 1057 O O . ASN A 1 129 ? -6.231 -0.010 -13.846 1.00 97.69 129 ASN A O 1
ATOM 1061 N N . ALA A 1 130 ? -4.000 -0.234 -13.981 1.00 97.50 130 ALA A N 1
ATOM 1062 C CA . ALA A 1 130 ? -3.925 -1.456 -13.187 1.00 97.50 130 ALA A CA 1
ATOM 1063 C C . ALA A 1 130 ? -4.435 -1.249 -11.753 1.00 97.50 130 ALA A C 1
ATOM 1065 O O . ALA A 1 130 ? -5.150 -2.104 -11.243 1.00 97.50 130 ALA A O 1
ATOM 1066 N N . ILE A 1 131 ? -4.125 -0.103 -11.131 1.00 96.75 131 ILE A N 1
ATOM 1067 C CA . ILE A 1 131 ? -4.664 0.274 -9.816 1.00 96.75 131 ILE A CA 1
ATOM 1068 C C . ILE A 1 131 ? -6.191 0.379 -9.888 1.00 96.75 131 ILE A C 1
ATOM 1070 O O . ILE A 1 131 ? -6.872 -0.307 -9.139 1.00 96.75 131 ILE A O 1
ATOM 1074 N N . HIS A 1 132 ? -6.740 1.151 -10.833 1.00 95.44 132 HIS A N 1
ATOM 1075 C CA . HIS A 1 132 ? -8.197 1.291 -10.974 1.00 95.44 132 HIS A CA 1
ATOM 1076 C C . HIS A 1 132 ? -8.912 -0.018 -11.343 1.00 95.44 132 HIS A C 1
ATOM 1078 O O . HIS A 1 132 ? -10.064 -0.214 -10.973 1.00 95.44 132 HIS A O 1
ATOM 1084 N N . ASN A 1 133 ? -8.259 -0.907 -12.093 1.00 96.19 133 ASN A N 1
ATOM 1085 C CA . ASN A 1 133 ? -8.808 -2.219 -12.435 1.00 96.19 133 ASN A CA 1
ATOM 1086 C C . ASN A 1 133 ? -8.758 -3.196 -11.250 1.00 96.19 133 ASN A C 1
ATOM 1088 O O . ASN A 1 133 ? -9.448 -4.216 -11.281 1.00 96.19 133 ASN A O 1
ATOM 1092 N N . ALA A 1 134 ? -7.930 -2.918 -10.240 1.00 95.38 134 ALA A N 1
ATOM 1093 C CA . ALA A 1 134 ? -7.847 -3.705 -9.019 1.00 95.38 134 ALA A CA 1
ATOM 1094 C C . ALA A 1 134 ? -8.879 -3.275 -7.963 1.00 95.38 134 ALA A C 1
ATOM 1096 O O . ALA A 1 134 ? -9.169 -4.075 -7.083 1.00 95.38 134 ALA A O 1
ATOM 1097 N N . GLY A 1 135 ? -9.454 -2.073 -8.038 1.00 88.81 135 GLY A N 1
ATOM 1098 C CA . GLY A 1 135 ? -10.459 -1.596 -7.078 1.00 88.81 135 GLY A CA 1
ATOM 1099 C C . GLY A 1 135 ? -10.638 -0.090 -7.102 1.00 88.81 135 GLY A C 1
ATOM 1100 O O . GLY A 1 135 ? -9.610 0.622 -7.139 1.00 88.81 135 GLY A O 1
#

Foldseek 3Di:
DDPVVVVVVPDDPCCVVPVQEEAEAEAPLFAHPHHLVRVVVVCVVVNRQAYEHAFELDQVSVVVDDDDPRYWYKHWYFEDPDPDTDIDMFTNFQNPQPLQNVRGDPDHCCRYPPVNSNPDYDDVVSNVVSSVVRD

Radius of gyration: 14.61 Å; chains: 1; bounding box: 37×30×38 Å

InterPro domains:
  IPR003141 Polymerase/histidinol phosphatase, N-terminal [SM00481] (21-81)
  IPR004013 PHP domain [PF02811] (23-94)
  IPR016195 Polymerase/histidinol phosphatase-like [SSF89550] (20-135)
  IPR052018 PHP domain-containing protein [PTHR42924] (18-112)